Protein AF-0000000085131588 (afdb_homodimer)

Organism: Acidimicrobium ferrooxidans (strain DSM 10331 / JCM 15462 / NBRC 103882 / ICP) (NCBI:txid525909)

Foldseek 3Di:
DFWFKKKWKKKKFWDPPADAVPQVVVLVVCCVVVNPHPDGGTDTDIDIDIDTAPDPVRVVVVVVCCCVPPNYDPPTMDMDTPDMDTDDD/DFWFKKKWKKKKFWDPPADAVPQVVVLVVCCVVVNPHPDGGTDTDIDIDIDTAPDPVRVVVVVVCCCVPPNYDPPTMDMDTPDMDTDDD

pLDDT: mean 96.51, std 5.71, range [64.19, 98.94]

Radius of gyration: 17.07 Å; Cα contacts (8 Å, |Δi|>4): 378; chains: 2; bounding box: 33×51×42 Å

InterPro domains:
  IPR003850 Phosphoribosylformylglycinamidine synthase subunit PurS [MF_01926] (6-83)
  IPR003850 Phosphoribosylformylglycinamidine synthase subunit PurS [PF02700] (9-81)
  IPR003850 Phosphoribosylformylglycinamidine synthase subunit PurS [PTHR34696] (8-84)
  IPR003850 Phosphoribosylformylglycinamidine synthase subunit PurS [TIGR00302] (8-81)
  IPR036604 Phosphoribosylformylglycinamidine synthase subunit PurS-like superfamily [G3DSA:3.30.1280.10] (1-84)
  IPR036604 Phosphoribosylformylglycinamidine synthase subunit PurS-like superfamily [SSF82697] (6-83)

Structure (mmCIF, N/CA/C/O backbone):
data_AF-0000000085131588-model_v1
#
loop_
_entity.id
_entity.type
_entity.pdbx_description
1 polymer 'Phosphoribosylformylglycinamidine synthase subunit PurS'
#
loop_
_atom_site.group_PDB
_atom_site.id
_atom_site.type_symbol
_atom_site.label_atom_id
_atom_site.label_alt_id
_atom_site.label_comp_id
_atom_site.label_asym_id
_atom_site.label_entity_id
_atom_site.label_seq_id
_atom_site.pdbx_PDB_ins_code
_atom_site.Cartn_x
_atom_site.Cartn_y
_atom_site.Cartn_z
_atom_site.occupancy
_ato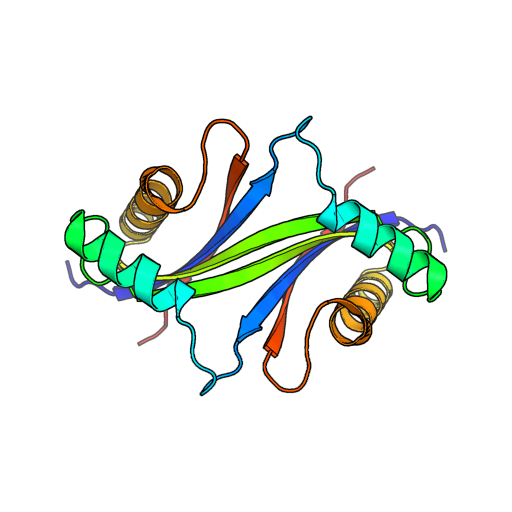m_site.B_iso_or_equiv
_atom_site.auth_seq_id
_atom_site.auth_comp_id
_atom_site.auth_asym_id
_atom_site.auth_atom_id
_atom_site.pdbx_PDB_model_num
ATOM 1 N N . MET A 1 1 ? -13.359 21.188 18.484 1 68.31 1 MET A N 1
ATOM 2 C CA . MET A 1 1 ? -13.453 19.734 18.578 1 68.31 1 MET A CA 1
ATOM 3 C C . MET A 1 1 ? -12.062 19.109 18.719 1 68.31 1 MET A C 1
ATOM 5 O O . MET A 1 1 ? -11.078 19.672 18.219 1 68.31 1 MET A O 1
ATOM 9 N N . SER A 1 2 ? -11.945 18.078 19.625 1 87.31 2 SER A N 1
ATOM 10 C CA . SER A 1 2 ? -10.617 17.578 19.969 1 87.31 2 SER A CA 1
ATOM 11 C C . SER A 1 2 ? -10.078 16.672 18.859 1 87.31 2 SER A C 1
ATOM 13 O O . SER A 1 2 ? -10.812 15.859 18.312 1 87.31 2 SER A O 1
ATOM 15 N N . ALA A 1 3 ? -8.945 16.984 18.406 1 91.75 3 ALA A N 1
ATOM 16 C CA . ALA A 1 3 ? -8.305 16.188 17.359 1 91.75 3 ALA A CA 1
ATOM 17 C C . ALA A 1 3 ? -7.906 14.812 17.875 1 91.75 3 ALA A C 1
ATOM 19 O O . ALA A 1 3 ? -7.562 14.656 19.047 1 91.75 3 ALA A O 1
ATOM 20 N N . HIS A 1 4 ? -8.141 13.828 17.031 1 94.81 4 HIS A N 1
ATOM 21 C CA . HIS A 1 4 ? -7.672 12.461 17.234 1 94.81 4 HIS A CA 1
ATOM 22 C C . HIS A 1 4 ? -6.574 12.102 16.234 1 94.81 4 HIS A C 1
ATOM 24 O O . HIS A 1 4 ? -6.445 12.742 15.188 1 94.81 4 HIS A O 1
ATOM 30 N N . THR A 1 5 ? -5.832 11.055 16.703 1 97 5 THR A N 1
ATOM 31 C CA . THR A 1 5 ? -4.84 10.547 15.75 1 97 5 THR A CA 1
ATOM 32 C C . THR A 1 5 ? -5.469 9.516 14.812 1 97 5 THR A C 1
ATOM 34 O O . THR A 1 5 ? -6.117 8.57 15.266 1 97 5 THR A O 1
ATOM 37 N N . TRP A 1 6 ? -5.332 9.812 13.539 1 97.88 6 TRP A N 1
ATOM 38 C CA . TRP A 1 6 ? -5.801 8.922 12.484 1 97.88 6 TRP A CA 1
ATOM 39 C C . TRP A 1 6 ? -4.629 8.344 11.695 1 97.88 6 TRP A C 1
ATOM 41 O O . TRP A 1 6 ? -3.596 9 11.539 1 97.88 6 TRP A O 1
ATOM 51 N N . VAL A 1 7 ? -4.801 7.129 11.242 1 98.5 7 VAL A N 1
ATOM 52 C CA . VAL A 1 7 ? -3.822 6.527 10.344 1 98.5 7 VAL A CA 1
ATOM 53 C C . VAL A 1 7 ? -4.484 6.18 9.008 1 98.5 7 VAL A C 1
ATOM 55 O O . VAL A 1 7 ? -5.555 5.566 8.984 1 98.5 7 VAL A O 1
ATOM 58 N N . ALA A 1 8 ? -3.873 6.633 7.961 1 98.75 8 ALA A N 1
ATOM 59 C CA . ALA A 1 8 ? -4.328 6.312 6.609 1 98.75 8 ALA A CA 1
ATOM 60 C C . ALA A 1 8 ? -3.24 5.598 5.816 1 98.75 8 ALA A C 1
ATOM 62 O O . ALA A 1 8 ? -2.061 5.945 5.914 1 98.75 8 ALA A O 1
ATOM 63 N N . LEU A 1 9 ? -3.604 4.609 5.094 1 98.88 9 LEU A N 1
ATOM 64 C CA . LEU A 1 9 ? -2.736 4.004 4.09 1 98.88 9 LEU A CA 1
ATOM 65 C C . LEU A 1 9 ? -3.109 4.48 2.688 1 98.88 9 LEU A C 1
ATOM 67 O O . LEU A 1 9 ? -4.199 4.184 2.197 1 98.88 9 LEU A O 1
ATOM 71 N N . VAL A 1 10 ? -2.23 5.219 2.117 1 98.94 10 VAL A N 1
ATOM 72 C CA . VAL A 1 10 ? -2.418 5.691 0.749 1 98.94 10 VAL A CA 1
ATOM 73 C C . VAL A 1 10 ? -1.593 4.836 -0.211 1 98.94 10 VAL A C 1
ATOM 75 O O . VAL A 1 10 ? -0.392 4.645 -0.004 1 98.94 10 VAL A O 1
ATOM 78 N N . VAL A 1 11 ? -2.219 4.352 -1.22 1 98.94 11 VAL A N 1
ATOM 79 C CA . VAL A 1 11 ? -1.54 3.561 -2.242 1 98.94 11 VAL A CA 1
ATOM 80 C C . VAL A 1 11 ? -1.493 4.344 -3.553 1 98.94 11 VAL A C 1
ATOM 82 O O . VAL A 1 11 ? -2.498 4.918 -3.975 1 98.94 11 VAL A O 1
ATOM 85 N N . VAL A 1 12 ? -0.334 4.379 -4.094 1 98.94 12 VAL A N 1
ATOM 86 C CA . VAL A 1 12 ? -0.085 5.055 -5.363 1 98.94 12 VAL A CA 1
ATOM 87 C C . VAL A 1 12 ? 0.416 4.051 -6.395 1 98.94 12 VAL A C 1
ATOM 89 O O . VAL A 1 12 ? 1.407 3.354 -6.164 1 98.94 12 VAL A O 1
ATOM 92 N N . GLU A 1 13 ? -0.276 3.969 -7.512 1 98.38 13 GLU A N 1
ATOM 93 C CA . GLU A 1 13 ? 0.015 2.982 -8.547 1 98.38 13 GLU A CA 1
ATOM 94 C C . GLU A 1 13 ? -0.017 3.613 -9.938 1 98.38 13 GLU A C 1
ATOM 96 O O . GLU A 1 13 ? -0.648 4.652 -10.141 1 98.38 13 GLU A O 1
ATOM 101 N N . PRO A 1 14 ? 0.642 3 -10.938 1 98.25 14 PRO A N 1
ATOM 102 C CA . PRO A 1 14 ? 0.528 3.516 -12.305 1 98.25 14 PRO A CA 1
ATOM 103 C C . PRO A 1 14 ? -0.91 3.521 -12.82 1 98.25 14 PRO A C 1
ATOM 105 O O . PRO A 1 14 ? -1.674 2.594 -12.531 1 98.25 14 PRO A O 1
ATOM 108 N N . ARG A 1 15 ? -1.202 4.555 -13.531 1 97.44 15 ARG A N 1
ATOM 109 C CA . ARG A 1 15 ? -2.496 4.594 -14.203 1 97.44 15 ARG A CA 1
ATOM 110 C C . ARG A 1 15 ? -2.623 3.457 -15.211 1 97.44 15 ARG A C 1
ATOM 112 O O . ARG A 1 15 ? -1.617 2.947 -15.711 1 97.44 15 ARG A O 1
ATOM 119 N N . PRO A 1 16 ? -3.902 3.07 -15.398 1 95.25 16 PRO A N 1
ATOM 120 C CA . PRO A 1 16 ? -4.07 2.098 -16.484 1 95.25 16 PRO A CA 1
ATOM 121 C C . PRO A 1 16 ? -3.43 2.555 -17.797 1 95.25 16 PRO A C 1
ATOM 123 O O . PRO A 1 16 ? -3.561 3.721 -18.172 1 95.25 16 PRO A O 1
ATOM 126 N N . GLY A 1 17 ? -2.734 1.695 -18.422 1 95.88 17 GLY A N 1
ATOM 127 C CA . GLY A 1 17 ? -2.105 2.027 -19.688 1 95.88 17 GLY A CA 1
ATOM 128 C C . GLY A 1 17 ? -0.662 2.467 -19.531 1 95.88 17 GLY A C 1
ATOM 129 O O . GLY A 1 17 ? 0.075 2.537 -20.516 1 95.88 17 GLY A O 1
ATOM 130 N N . ILE A 1 18 ? -0.293 2.918 -18.375 1 97.69 18 ILE A N 1
ATOM 131 C CA . ILE A 1 18 ? 1.091 3.289 -18.094 1 97.69 18 ILE A CA 1
ATOM 132 C C . ILE A 1 18 ? 1.915 2.033 -17.812 1 97.69 18 ILE A C 1
ATOM 134 O O . ILE A 1 18 ? 1.479 1.143 -17.078 1 97.69 18 ILE A O 1
ATOM 138 N N . ALA A 1 19 ? 3.08 1.928 -18.422 1 97.19 19 ALA A N 1
ATOM 139 C CA . ALA A 1 19 ? 3.934 0.752 -18.266 1 97.19 19 ALA A CA 1
ATOM 140 C C . ALA A 1 19 ? 4.324 0.538 -16.812 1 97.19 19 ALA A C 1
ATOM 142 O O . ALA A 1 19 ? 4.602 1.499 -16.094 1 97.19 19 ALA A O 1
ATOM 143 N N . ASP A 1 20 ? 4.418 -0.729 -16.359 1 98.25 20 ASP A N 1
ATOM 144 C CA . ASP A 1 20 ? 4.797 -1.15 -15.023 1 98.25 20 ASP A CA 1
ATOM 145 C C . ASP A 1 20 ? 5.934 -2.17 -15.062 1 98.25 20 ASP A C 1
ATOM 147 O O . ASP A 1 20 ? 5.746 -3.334 -14.703 1 98.25 20 ASP A O 1
ATOM 151 N N . PRO A 1 21 ? 7.125 -1.68 -15.406 1 98.62 21 PRO A N 1
ATOM 152 C CA . PRO A 1 21 ? 8.266 -2.586 -15.562 1 98.62 21 PRO A CA 1
ATOM 153 C C . PRO A 1 21 ? 8.586 -3.357 -14.281 1 98.62 21 PRO A C 1
ATOM 155 O O . PRO A 1 21 ? 8.922 -4.543 -14.336 1 98.62 21 PRO A O 1
ATOM 158 N N . GLU A 1 22 ? 8.445 -2.736 -13.188 1 98.44 22 GLU A N 1
ATOM 159 C CA . GLU A 1 22 ? 8.719 -3.414 -11.922 1 98.44 22 GLU A CA 1
ATOM 160 C C . GLU A 1 22 ? 7.727 -4.547 -11.68 1 98.44 22 GLU A C 1
ATOM 162 O O . GLU A 1 22 ? 8.125 -5.668 -11.352 1 98.44 22 GLU A O 1
ATOM 167 N N . GLY A 1 23 ? 6.418 -4.242 -11.844 1 98.69 23 GLY A N 1
ATOM 168 C CA . GLY A 1 23 ? 5.41 -5.277 -11.695 1 98.69 23 GLY A CA 1
ATOM 169 C C . GLY A 1 23 ? 5.641 -6.469 -12.609 1 98.69 23 GLY A C 1
ATOM 170 O O . GLY A 1 23 ? 5.508 -7.617 -12.188 1 98.69 23 GLY A O 1
ATOM 171 N N . ARG A 1 24 ? 6.066 -6.164 -13.797 1 98.31 24 ARG A N 1
ATOM 172 C CA . ARG A 1 24 ? 6.324 -7.23 -14.766 1 98.31 24 ARG A CA 1
ATOM 173 C C . ARG A 1 24 ? 7.527 -8.07 -14.344 1 98.31 24 ARG A C 1
ATOM 175 O O . ARG A 1 24 ? 7.496 -9.297 -14.438 1 98.31 24 ARG A O 1
ATOM 182 N N . ALA A 1 25 ? 8.523 -7.43 -13.945 1 98.56 25 ALA A N 1
ATOM 183 C CA . ALA A 1 25 ? 9.719 -8.141 -13.5 1 98.56 25 ALA A CA 1
ATOM 184 C C . ALA A 1 25 ? 9.406 -9.062 -12.328 1 98.56 25 ALA A C 1
ATOM 186 O O . ALA A 1 25 ? 9.898 -10.195 -12.281 1 98.56 25 ALA A O 1
ATOM 187 N N . ILE A 1 26 ? 8.633 -8.539 -11.422 1 98.69 26 ILE A N 1
ATOM 188 C CA . ILE A 1 26 ? 8.266 -9.328 -10.25 1 98.69 26 ILE A CA 1
ATOM 189 C C . ILE A 1 26 ? 7.406 -10.516 -10.672 1 98.69 26 ILE A C 1
ATOM 191 O O . ILE A 1 26 ? 7.59 -11.625 -10.172 1 98.69 26 ILE A O 1
ATOM 195 N N . THR A 1 27 ? 6.441 -10.312 -11.586 1 98.69 27 THR A N 1
ATOM 196 C CA . THR A 1 27 ? 5.613 -11.383 -12.117 1 98.69 27 THR A CA 1
ATOM 197 C C . THR A 1 27 ? 6.48 -12.477 -12.742 1 98.69 27 THR A C 1
ATOM 199 O O . THR A 1 27 ? 6.285 -13.664 -12.461 1 98.69 27 THR A O 1
ATOM 202 N N . ASP A 1 28 ? 7.473 -12.055 -13.516 1 98.38 28 ASP A N 1
ATOM 203 C CA . ASP A 1 28 ? 8.367 -12.992 -14.18 1 98.38 28 ASP A CA 1
ATOM 204 C C . ASP A 1 28 ? 9.203 -13.766 -13.156 1 98.38 28 ASP A C 1
ATOM 206 O O . ASP A 1 28 ? 9.414 -14.969 -13.305 1 98.38 28 ASP A O 1
ATOM 210 N N . ALA A 1 29 ? 9.648 -13.086 -12.195 1 98.31 29 ALA A N 1
ATOM 211 C CA . ALA A 1 29 ? 10.445 -13.719 -11.148 1 98.31 29 ALA A CA 1
ATOM 212 C C . ALA A 1 29 ? 9.633 -14.758 -10.391 1 98.31 29 ALA A C 1
ATOM 214 O O . ALA A 1 29 ? 10.125 -15.852 -10.109 1 98.31 29 ALA A O 1
ATOM 215 N N . ALA A 1 30 ? 8.398 -14.414 -10.062 1 98.44 30 ALA A N 1
ATOM 216 C CA . ALA A 1 30 ? 7.516 -15.352 -9.375 1 98.44 30 ALA A CA 1
ATOM 217 C C . ALA A 1 30 ? 7.332 -16.625 -10.188 1 98.44 30 ALA A C 1
ATOM 219 O O . ALA A 1 30 ? 7.355 -17.734 -9.641 1 98.44 30 ALA A O 1
ATOM 220 N N . ARG A 1 31 ? 7.195 -16.438 -11.438 1 97.31 31 ARG A N 1
ATOM 221 C CA . ARG A 1 31 ? 7.047 -17.578 -12.336 1 97.31 31 ARG A CA 1
ATOM 222 C C . ARG A 1 31 ? 8.312 -18.422 -12.367 1 97.31 31 ARG A C 1
ATOM 224 O O . ARG A 1 31 ? 8.25 -19.641 -12.273 1 97.31 31 ARG A O 1
ATOM 231 N N . HIS A 1 32 ? 9.383 -17.766 -12.484 1 97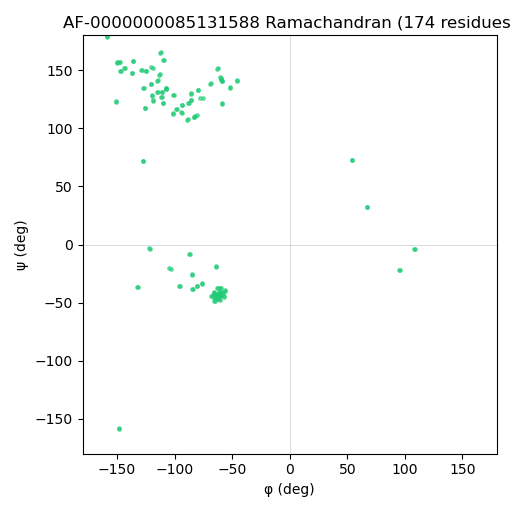.31 32 HIS A N 1
ATOM 232 C CA . HIS A 1 32 ? 10.664 -18.453 -12.57 1 97.31 32 HIS A CA 1
ATOM 233 C C . HIS A 1 32 ? 10.953 -19.25 -11.297 1 97.31 32 HIS A C 1
ATOM 235 O O . HIS A 1 32 ? 11.445 -20.391 -11.367 1 97.31 32 HIS A O 1
ATOM 241 N N . LEU A 1 33 ? 10.586 -18.703 -10.211 1 97.38 33 LEU A N 1
ATOM 242 C CA . LEU A 1 33 ? 10.852 -19.328 -8.914 1 97.38 33 LEU A CA 1
ATOM 243 C C . LEU A 1 33 ? 9.727 -20.297 -8.547 1 97.38 33 LEU A C 1
ATOM 245 O O . LEU A 1 33 ? 9.789 -20.938 -7.5 1 97.38 33 LEU A O 1
ATOM 249 N N . GLU A 1 34 ? 8.719 -20.25 -9.352 1 96.69 34 GLU A N 1
ATOM 250 C CA . GLU A 1 34 ? 7.566 -21.125 -9.156 1 96.69 34 GLU A CA 1
ATOM 251 C C . GLU A 1 34 ? 6.812 -20.781 -7.879 1 96.69 34 GLU A C 1
ATOM 253 O O . GLU A 1 34 ? 6.387 -21.672 -7.141 1 96.69 34 GLU A O 1
ATOM 258 N N . LEU A 1 35 ? 6.859 -19.5 -7.602 1 96.06 35 LEU A N 1
ATOM 259 C CA . LEU A 1 35 ? 6.055 -18.969 -6.508 1 96.06 35 LEU A CA 1
ATOM 260 C C . LEU A 1 35 ? 4.719 -18.438 -7.023 1 96.06 35 LEU A C 1
ATOM 262 O O . LEU A 1 35 ? 4.676 -17.484 -7.801 1 96.06 35 LEU A O 1
ATOM 266 N N . ALA A 1 36 ? 3.537 -19.094 -6.629 1 93.19 36 ALA A N 1
ATOM 267 C CA . ALA A 1 36 ? 2.217 -18.656 -7.078 1 93.19 36 ALA A CA 1
ATOM 268 C C . ALA A 1 36 ? 2.156 -18.562 -8.602 1 93.19 36 ALA A C 1
ATOM 270 O O . ALA A 1 36 ? 2.035 -17.469 -9.156 1 93.19 36 ALA A O 1
ATOM 271 N N . PRO A 1 37 ? 2.127 -19.75 -9.141 1 88.38 37 PRO A N 1
ATOM 272 C CA . PRO A 1 37 ? 2.109 -19.734 -10.602 1 88.38 37 PRO A CA 1
ATOM 273 C C . PRO A 1 37 ? 0.906 -18.984 -11.172 1 88.38 37 PRO A C 1
ATOM 275 O O . PRO A 1 37 ? -0.213 -19.141 -10.68 1 88.38 37 PRO A O 1
ATOM 278 N N . GLY A 1 38 ? 1.055 -18.016 -11.93 1 93.19 38 GLY A N 1
ATOM 279 C CA . GLY A 1 38 ? -0.023 -17.297 -12.586 1 93.19 38 GLY A CA 1
ATOM 280 C C . GLY A 1 38 ? -0.268 -15.922 -12 1 93.19 38 GLY A C 1
ATOM 281 O O . GLY A 1 38 ? -1.211 -15.227 -12.391 1 93.19 38 GLY A O 1
ATOM 282 N N . VAL A 1 39 ? 0.461 -15.617 -10.961 1 98.12 39 VAL A N 1
ATOM 283 C CA . VAL A 1 39 ? 0.268 -14.32 -10.328 1 98.12 39 VAL A CA 1
ATOM 284 C C . VAL A 1 39 ? 0.529 -13.211 -11.344 1 98.12 39 VAL A C 1
ATOM 286 O O . VAL A 1 39 ? 1.41 -13.336 -12.195 1 98.12 39 VAL A O 1
ATOM 289 N N . ASN A 1 40 ? -0.207 -12.203 -11.336 1 98.19 40 ASN A N 1
ATOM 290 C CA . ASN A 1 40 ? 0.094 -10.914 -11.938 1 98.19 40 ASN A CA 1
ATOM 291 C C . ASN A 1 40 ? 0.311 -9.836 -10.875 1 98.19 40 ASN A C 1
ATOM 293 O O . ASN A 1 40 ? -0.525 -9.656 -9.992 1 98.19 40 ASN A O 1
ATOM 297 N N . VAL A 1 41 ? 1.441 -9.156 -10.977 1 98.75 41 VAL A N 1
ATOM 298 C CA . VAL A 1 41 ? 1.814 -8.195 -9.938 1 98.75 41 VAL A CA 1
ATOM 299 C C . VAL A 1 41 ? 1.834 -6.785 -10.523 1 98.75 41 VAL A C 1
ATOM 301 O O . VAL A 1 41 ? 2.369 -6.566 -11.617 1 98.75 41 VAL A O 1
ATOM 304 N N . SER A 1 42 ? 1.207 -5.906 -9.852 1 98.62 42 SER A N 1
ATOM 305 C CA . SER A 1 42 ? 1.405 -4.477 -10.062 1 98.62 42 SER A CA 1
ATOM 306 C C . SER A 1 42 ? 2.188 -3.85 -8.914 1 98.62 42 SER A C 1
ATOM 308 O O . SER A 1 42 ? 1.919 -4.133 -7.742 1 98.62 42 SER A O 1
ATOM 310 N N . ALA A 1 43 ? 3.096 -3.102 -9.242 1 98.81 43 ALA A N 1
ATOM 311 C CA . ALA A 1 43 ? 3.955 -2.498 -8.227 1 98.81 43 ALA A CA 1
ATOM 312 C C . ALA A 1 43 ? 3.656 -1.01 -8.07 1 98.81 43 ALA A C 1
ATOM 314 O O . ALA A 1 43 ? 3.479 -0.297 -9.062 1 98.81 43 ALA A O 1
ATOM 315 N N . GLY A 1 44 ? 3.547 -0.522 -6.879 1 98.75 44 GLY A N 1
ATOM 316 C CA . GLY A 1 44 ? 3.334 0.875 -6.535 1 98.75 44 GLY A CA 1
ATOM 317 C C . GLY A 1 44 ? 3.979 1.272 -5.223 1 98.75 44 GLY A C 1
ATOM 318 O O . GLY A 1 44 ? 4.996 0.703 -4.828 1 98.75 44 GLY A O 1
ATOM 319 N N . ARG A 1 45 ? 3.461 2.303 -4.684 1 98.81 45 ARG A N 1
ATOM 320 C CA . ARG A 1 45 ? 3.945 2.828 -3.412 1 98.81 45 ARG A CA 1
ATOM 321 C C . ARG A 1 45 ? 2.838 2.832 -2.363 1 98.81 45 ARG A C 1
ATOM 323 O O . ARG A 1 45 ? 1.656 2.936 -2.701 1 98.81 45 ARG A O 1
ATOM 330 N N . ALA A 1 46 ? 3.314 2.736 -1.178 1 98.94 46 ALA A N 1
ATOM 331 C CA . ALA A 1 46 ? 2.418 2.869 -0.033 1 98.94 46 ALA A CA 1
ATOM 332 C C . ALA A 1 46 ? 2.932 3.916 0.949 1 98.94 46 ALA A C 1
ATOM 334 O O . ALA A 1 46 ? 4.125 3.951 1.262 1 98.94 46 ALA A O 1
ATOM 335 N N . PHE A 1 47 ? 2.064 4.703 1.367 1 98.94 47 PHE A N 1
ATOM 336 C CA . PHE A 1 47 ? 2.383 5.711 2.371 1 98.94 47 PHE A CA 1
ATOM 337 C C . PHE A 1 47 ? 1.439 5.605 3.562 1 98.94 47 PHE A C 1
ATOM 339 O O . PHE A 1 47 ? 0.224 5.754 3.414 1 98.94 47 PHE A O 1
ATOM 346 N N . ARG A 1 48 ? 1.979 5.328 4.637 1 98.81 48 ARG A N 1
ATOM 347 C CA . ARG A 1 48 ? 1.231 5.391 5.887 1 98.81 48 ARG A CA 1
ATOM 348 C C . ARG A 1 48 ? 1.293 6.789 6.492 1 98.81 48 ARG A C 1
ATOM 350 O O . ARG A 1 48 ? 2.379 7.301 6.781 1 98.81 48 ARG A O 1
ATOM 357 N N . LEU A 1 49 ? 0.158 7.371 6.684 1 98.81 49 LEU A N 1
ATOM 358 C CA . LEU A 1 49 ? 0.046 8.734 7.199 1 98.81 49 LEU A CA 1
ATOM 359 C C . LEU A 1 49 ? -0.517 8.727 8.617 1 98.81 49 LEU A C 1
ATOM 361 O O . LEU A 1 49 ? -1.598 8.188 8.859 1 98.81 49 LEU A O 1
ATOM 365 N N . GLU A 1 50 ? 0.171 9.242 9.516 1 98.5 50 GLU A N 1
ATOM 366 C CA . GLU A 1 50 ? -0.385 9.602 10.82 1 98.5 50 GLU A CA 1
ATOM 367 C C . GLU A 1 50 ? -0.83 11.062 10.844 1 98.5 50 GLU A C 1
ATOM 369 O O . GLU A 1 50 ? -0.013 11.969 10.664 1 98.5 50 GLU A O 1
ATOM 374 N N . LEU A 1 51 ? -2.061 11.227 11.086 1 98 51 LEU A N 1
ATOM 375 C CA . LEU A 1 51 ? -2.684 12.539 10.961 1 98 51 LEU A CA 1
ATOM 376 C C . LEU A 1 51 ? -3.385 12.938 12.258 1 98 51 LEU A C 1
ATOM 378 O O . LEU A 1 51 ? -3.924 12.086 12.961 1 98 51 LEU A O 1
ATOM 382 N N . ARG A 1 52 ? -3.43 14.242 12.539 1 96.62 52 ARG A N 1
ATOM 383 C CA . ARG A 1 52 ? -4.332 14.805 13.539 1 96.62 52 ARG A CA 1
ATOM 384 C C . ARG A 1 52 ? -5.582 15.383 12.875 1 96.62 52 ARG A C 1
ATOM 386 O O . ARG A 1 52 ? -5.492 16.297 12.062 1 96.62 52 ARG A O 1
ATOM 393 N N . ALA A 1 53 ? -6.754 14.797 13.195 1 96.94 53 ALA A N 1
ATOM 394 C CA . ALA A 1 53 ? -7.992 15.211 12.547 1 96.94 53 ALA A CA 1
ATOM 395 C C . ALA A 1 53 ? -9.164 15.18 13.523 1 96.94 53 ALA A C 1
ATOM 397 O O . ALA A 1 53 ? -9.18 14.383 14.461 1 96.94 53 ALA A O 1
ATOM 398 N N . VAL A 1 54 ? -10.102 15.977 13.305 1 96 54 VAL A N 1
ATOM 399 C CA . VAL A 1 54 ? -11.195 16.125 14.25 1 96 54 VAL A CA 1
ATOM 400 C C . VAL A 1 54 ? -12.258 15.062 13.992 1 96 54 VAL A C 1
ATOM 402 O O . VAL A 1 54 ? -13.086 14.781 14.859 1 96 54 VAL A O 1
ATOM 405 N N . ASP A 1 55 ? -12.32 14.578 12.766 1 96.31 55 ASP A N 1
ATOM 406 C CA . ASP A 1 55 ? -13.219 13.492 12.406 1 96.31 55 ASP A CA 1
ATOM 407 C C . ASP A 1 55 ? -12.75 12.781 11.141 1 96.31 55 ASP A C 1
ATOM 409 O O . ASP A 1 55 ? -11.688 13.102 10.602 1 96.31 55 ASP A O 1
ATOM 413 N N . GLU A 1 56 ? -13.508 11.766 10.758 1 97.06 56 GLU A N 1
ATOM 414 C CA . GLU A 1 56 ? -13.125 10.953 9.609 1 97.06 56 GLU A CA 1
ATOM 415 C C . GLU A 1 56 ? -13.047 11.789 8.336 1 97.06 56 GLU A C 1
ATOM 417 O O . GLU A 1 56 ? -12.148 11.609 7.523 1 97.06 56 GLU A O 1
ATOM 422 N N . ARG A 1 57 ? -14.055 12.703 8.195 1 97.75 57 ARG A N 1
ATOM 423 C CA . ARG A 1 57 ? -14.062 13.555 7.008 1 97.75 57 ARG A CA 1
ATOM 424 C C . ARG A 1 57 ? -12.82 14.43 6.945 1 97.75 57 ARG A C 1
ATOM 426 O O . ARG A 1 57 ? -12.203 14.57 5.883 1 97.75 57 ARG A O 1
ATOM 433 N N . ASP A 1 58 ? -12.453 14.977 8.008 1 97.5 58 ASP A N 1
ATOM 434 C CA . ASP A 1 58 ? -11.242 15.789 8.102 1 97.5 58 ASP A CA 1
ATOM 435 C C . ASP A 1 58 ? -10 14.961 7.781 1 97.5 58 ASP A C 1
ATOM 437 O O . ASP A 1 58 ? -9.125 15.414 7.043 1 97.5 58 ASP A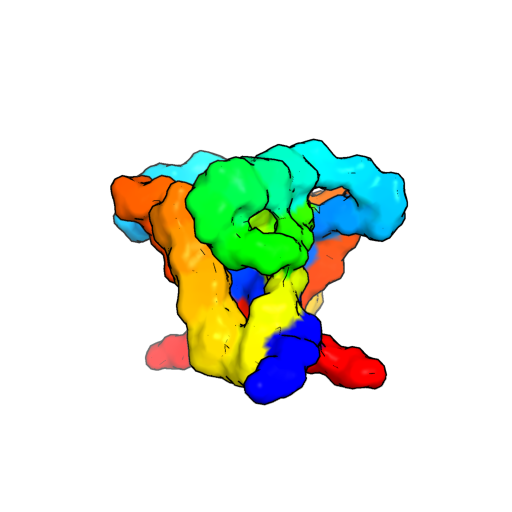 O 1
ATOM 441 N N . ALA A 1 59 ? -9.883 13.727 8.32 1 97.94 59 ALA A N 1
ATOM 442 C CA . ALA A 1 59 ? -8.766 12.828 8.055 1 97.94 59 ALA A CA 1
ATOM 443 C C . ALA A 1 59 ? -8.68 12.492 6.566 1 97.94 59 ALA A C 1
ATOM 445 O O . ALA A 1 59 ? -7.598 12.508 5.977 1 97.94 59 ALA A O 1
ATOM 446 N N . LEU A 1 60 ? -9.844 12.203 5.965 1 98.38 60 LEU A N 1
ATOM 447 C CA . LEU A 1 60 ? -9.922 11.883 4.543 1 98.38 60 LEU A CA 1
ATOM 448 C C . LEU A 1 60 ? -9.453 13.062 3.695 1 98.38 60 LEU A C 1
ATOM 450 O O . LEU A 1 60 ? -8.711 12.875 2.725 1 98.38 60 LEU A O 1
ATOM 454 N N . ASP A 1 61 ? -9.859 14.234 4.027 1 98.19 61 ASP A N 1
ATOM 455 C CA . ASP A 1 61 ? -9.492 15.43 3.279 1 98.19 61 ASP A CA 1
ATOM 456 C C . ASP A 1 61 ? -7.98 15.664 3.326 1 98.19 61 ASP A C 1
ATOM 458 O O . ASP A 1 61 ? -7.363 15.961 2.303 1 98.19 61 ASP A O 1
ATOM 462 N N . GLN A 1 62 ? -7.441 15.547 4.508 1 98.25 62 GLN A N 1
ATOM 463 C CA . GLN A 1 62 ? -6 15.734 4.656 1 98.25 62 GLN A CA 1
ATOM 464 C C . GLN A 1 62 ? -5.227 14.703 3.84 1 98.25 62 GLN A C 1
ATOM 466 O O . GLN A 1 62 ? -4.273 15.047 3.141 1 98.25 62 GLN A O 1
ATOM 471 N N . ALA A 1 63 ? -5.629 13.461 3.947 1 98.75 63 ALA A N 1
ATOM 472 C CA . ALA A 1 63 ? -4.965 12.398 3.195 1 98.75 63 ALA A CA 1
ATOM 473 C C . ALA A 1 63 ? -5.078 12.633 1.692 1 98.75 63 ALA A C 1
ATOM 475 O O . ALA A 1 63 ? -4.113 12.438 0.952 1 98.75 63 ALA A O 1
ATOM 476 N N . SER A 1 64 ? -6.238 13.07 1.244 1 98.62 64 SER A N 1
ATOM 477 C CA . SER A 1 64 ? -6.48 13.312 -0.175 1 98.62 64 SER A CA 1
ATOM 478 C C . SER A 1 64 ? -5.613 14.453 -0.695 1 98.62 64 SER A C 1
ATOM 480 O O . SER A 1 64 ? -5.047 14.367 -1.785 1 98.62 64 SER A O 1
ATOM 482 N N . VAL A 1 65 ? -5.535 15.492 0.081 1 98.12 65 VAL A N 1
ATOM 483 C CA . VAL A 1 65 ? -4.73 16.641 -0.323 1 98.12 65 VAL A CA 1
ATOM 484 C C . VAL A 1 65 ? -3.27 16.219 -0.469 1 98.12 65 VAL A C 1
ATOM 486 O O . VAL A 1 65 ? -2.607 16.594 -1.44 1 98.12 65 VAL A O 1
ATOM 489 N N . LEU A 1 66 ? -2.799 15.438 0.48 1 98.69 66 LEU A N 1
ATOM 490 C CA . LEU A 1 66 ? -1.423 14.953 0.415 1 98.69 66 LEU A CA 1
ATOM 491 C C . LEU A 1 66 ? -1.212 14.07 -0.811 1 98.69 66 LEU A C 1
ATOM 493 O O . LEU A 1 66 ? -0.219 14.227 -1.527 1 98.69 66 LEU A O 1
ATOM 497 N N . ALA A 1 67 ? -2.166 13.195 -1.056 1 98.75 67 ALA A N 1
ATOM 498 C CA . ALA A 1 67 ? -2.066 12.297 -2.201 1 98.75 67 ALA A CA 1
ATOM 499 C C . ALA A 1 67 ? -2.01 13.078 -3.51 1 98.75 67 ALA A C 1
ATOM 501 O O . ALA A 1 67 ? -1.151 12.812 -4.359 1 98.75 67 ALA A O 1
ATOM 502 N N . GLU A 1 68 ? -2.842 14.062 -3.588 1 97.94 68 GLU A N 1
ATOM 503 C CA . GLU A 1 68 ? -3.004 14.805 -4.832 1 97.94 68 GLU A CA 1
ATOM 504 C C . GLU A 1 68 ? -1.836 15.766 -5.059 1 97.94 68 GLU A C 1
ATOM 506 O O . GLU A 1 68 ? -1.372 15.93 -6.188 1 97.94 68 GLU A O 1
ATOM 511 N N . ARG A 1 69 ? -1.32 16.266 -3.996 1 97.81 69 ARG A N 1
ATOM 512 C CA . ARG A 1 69 ? -0.406 17.391 -4.168 1 97.81 69 ARG A CA 1
ATOM 513 C C . ARG A 1 69 ? 1.042 16.953 -3.98 1 97.81 69 ARG A C 1
ATOM 515 O O . ARG A 1 69 ? 1.967 17.656 -4.406 1 97.81 69 ARG A O 1
ATOM 522 N N . LEU A 1 70 ? 1.22 15.891 -3.361 1 98.44 70 LEU A N 1
ATOM 523 C CA . LEU A 1 70 ? 2.588 15.586 -2.961 1 98.44 70 LEU A CA 1
ATOM 524 C C . LEU A 1 70 ? 2.953 14.148 -3.32 1 98.44 70 LEU A C 1
ATOM 526 O O . LEU A 1 70 ? 4.074 13.875 -3.75 1 98.44 70 LEU A O 1
ATOM 530 N N . LEU A 1 71 ? 2.057 13.219 -3.209 1 98.81 71 LEU A N 1
ATOM 531 C CA . LEU A 1 71 ? 2.441 11.812 -3.203 1 98.81 71 LEU A CA 1
ATOM 532 C C . LEU A 1 71 ? 2.316 11.211 -4.598 1 98.81 71 LEU A C 1
ATOM 534 O O . LEU A 1 71 ? 3.08 10.312 -4.961 1 98.81 71 LEU A O 1
ATOM 538 N N . ALA A 1 72 ? 1.331 11.641 -5.352 1 98.69 72 ALA A N 1
ATOM 539 C CA . ALA A 1 72 ? 1.041 10.984 -6.625 1 98.69 72 ALA A CA 1
ATOM 540 C C . ALA A 1 72 ? 1.295 11.93 -7.797 1 98.69 72 ALA A C 1
ATOM 542 O O . ALA A 1 72 ? 0.998 13.125 -7.719 1 98.69 72 ALA A O 1
ATOM 543 N N . ASN A 1 73 ? 1.82 11.375 -8.828 1 98.12 73 ASN A N 1
ATOM 544 C CA . ASN A 1 73 ? 1.863 12.07 -10.109 1 98.12 73 ASN A CA 1
ATOM 545 C C . ASN A 1 73 ? 0.551 11.922 -10.875 1 98.12 73 ASN A C 1
ATOM 547 O O . ASN A 1 73 ? 0.251 10.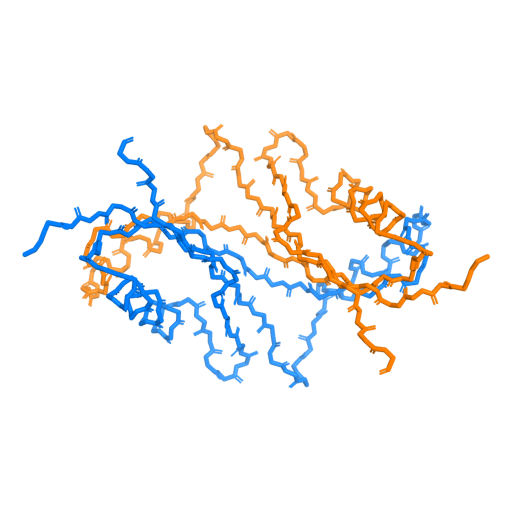852 -11.398 1 98.12 73 ASN A O 1
ATOM 551 N N . PRO A 1 74 ? -0.157 12.992 -10.961 1 97 74 PRO A N 1
ATOM 552 C CA . PRO A 1 74 ? -1.516 12.898 -11.5 1 97 74 PRO A CA 1
ATOM 553 C C . PRO A 1 74 ? -1.542 12.453 -12.961 1 97 74 PRO A C 1
ATOM 555 O O . PRO A 1 74 ? -2.586 12.023 -13.461 1 97 74 PRO A O 1
ATOM 558 N N . VAL A 1 75 ? -0.481 12.57 -13.633 1 97.25 75 VAL A N 1
ATOM 559 C CA . VAL A 1 75 ? -0.474 12.273 -15.062 1 97.25 75 VAL A CA 1
ATOM 560 C C . VAL A 1 75 ? -0.274 10.773 -15.266 1 97.25 75 VAL A C 1
ATOM 562 O O . VAL A 1 75 ? -0.911 10.164 -16.141 1 97.25 75 VAL A O 1
ATOM 565 N N . ILE A 1 76 ? 0.527 10.172 -14.492 1 97.94 76 ILE A N 1
ATOM 566 C CA . ILE A 1 76 ? 0.889 8.797 -14.812 1 97.94 76 ILE A CA 1
ATOM 567 C C . ILE A 1 76 ? 0.52 7.883 -13.656 1 97.94 76 ILE A C 1
ATOM 569 O O . ILE A 1 76 ? 0.674 6.66 -13.742 1 97.94 76 ILE A O 1
ATOM 573 N N . GLN A 1 77 ? 0.026 8.492 -12.562 1 98.56 77 GLN A N 1
ATOM 574 C CA . GLN A 1 77 ? -0.284 7.668 -11.398 1 98.56 77 GLN A CA 1
ATOM 575 C C . GLN A 1 77 ? -1.706 7.922 -10.906 1 98.56 77 GLN A C 1
ATOM 577 O O . GLN A 1 77 ? -2.256 9.008 -11.109 1 98.56 77 GLN A O 1
ATOM 582 N N . THR A 1 78 ? -2.273 6.922 -10.352 1 98.31 78 THR A N 1
ATOM 583 C CA . THR A 1 78 ? -3.508 6.996 -9.578 1 98.31 78 THR A CA 1
ATOM 584 C C . THR A 1 78 ? -3.24 6.707 -8.102 1 98.31 78 THR A C 1
ATOM 586 O O . THR A 1 78 ? -2.141 6.289 -7.738 1 98.31 78 THR A O 1
ATOM 589 N N . TRP A 1 79 ? -4.207 7.031 -7.242 1 98.81 79 TRP A N 1
ATOM 590 C CA . TRP A 1 79 ? -4.059 6.773 -5.812 1 98.81 79 TRP A CA 1
ATOM 591 C C . TRP A 1 79 ? -5.406 6.469 -5.172 1 98.81 79 TRP A C 1
ATOM 593 O O . TRP A 1 79 ? -6.457 6.785 -5.738 1 98.81 79 TRP A O 1
ATOM 603 N N . ARG A 1 80 ? -5.344 5.805 -4.09 1 98.62 80 ARG A N 1
ATOM 604 C CA . ARG A 1 80 ? -6.516 5.586 -3.252 1 98.62 80 ARG A CA 1
ATOM 605 C C . ARG A 1 80 ? -6.125 5.449 -1.785 1 98.62 80 ARG A C 1
ATOM 607 O O . ARG A 1 80 ? -4.973 5.145 -1.471 1 98.62 80 ARG A O 1
ATOM 614 N N . ILE A 1 81 ? -7.043 5.73 -0.962 1 98.88 81 ILE A N 1
ATOM 615 C CA . ILE A 1 81 ? -6.891 5.438 0.459 1 98.88 81 ILE A CA 1
ATOM 616 C C . ILE A 1 81 ? -7.375 4.02 0.75 1 98.88 81 ILE A C 1
ATOM 618 O O . ILE A 1 81 ? -8.578 3.76 0.771 1 98.88 81 ILE A O 1
ATOM 622 N N . ALA A 1 82 ? -6.434 3.195 1 1 98.69 82 ALA A N 1
ATOM 623 C CA . ALA A 1 82 ? -6.746 1.778 1.167 1 98.69 82 ALA A CA 1
ATOM 624 C C . ALA A 1 82 ? -7.285 1.497 2.566 1 98.69 82 ALA A C 1
ATOM 626 O O . ALA A 1 82 ? -8.07 0.568 2.762 1 98.69 82 ALA A O 1
ATOM 627 N N . GLU A 1 83 ? -6.805 2.156 3.531 1 98.38 83 GLU A N 1
ATOM 628 C CA . GLU A 1 83 ? -7.215 2.045 4.93 1 98.38 83 GLU A CA 1
ATOM 629 C C . GLU A 1 83 ? -7.328 3.42 5.582 1 98.38 83 GLU A C 1
ATOM 631 O O . GLU A 1 83 ? -6.582 4.34 5.234 1 98.38 83 GLU A O 1
ATOM 636 N N . LEU A 1 84 ? -8.219 3.529 6.469 1 98.38 84 LEU A N 1
ATOM 637 C CA . LEU A 1 84 ? -8.367 4.695 7.336 1 98.38 84 LEU A CA 1
ATOM 638 C C . LEU A 1 84 ? -8.961 4.305 8.68 1 98.38 84 LEU A C 1
ATOM 640 O O . LEU A 1 84 ? -10.047 3.717 8.734 1 98.38 84 LEU A O 1
ATOM 644 N N . GLU A 1 85 ? -8.211 4.641 9.695 1 97.62 85 GLU A N 1
ATOM 645 C CA . GLU A 1 85 ? -8.695 4.277 11.023 1 97.62 85 GLU A CA 1
ATOM 646 C C . GLU A 1 85 ? -8.281 5.309 12.07 1 97.62 85 GLU A C 1
ATOM 648 O O . GLU A 1 85 ? -7.266 5.988 11.906 1 97.62 85 GLU A O 1
ATOM 653 N N . VAL A 1 86 ? -9.102 5.473 13.086 1 96.44 86 VAL A N 1
ATOM 654 C CA . VAL A 1 86 ? -8.727 6.309 14.219 1 96.44 86 VAL A CA 1
ATOM 655 C C . VAL A 1 86 ? -7.918 5.484 15.219 1 96.44 86 VAL A C 1
ATOM 657 O O . VAL A 1 86 ? -8.25 4.328 15.5 1 96.44 86 VAL A O 1
ATOM 660 N N . VAL A 1 87 ? -6.855 5.977 15.602 1 89 87 VAL A N 1
ATOM 661 C CA . VAL A 1 87 ? -6.012 5.25 16.547 1 89 87 VAL A CA 1
ATOM 662 C C . VAL A 1 87 ? -6.535 5.438 17.969 1 89 87 VAL A C 1
ATOM 664 O O . VAL A 1 87 ? -6.832 6.559 18.375 1 89 87 VAL A O 1
ATOM 667 N N . ALA A 1 88 ? -7.027 4.352 18.469 1 72.75 88 ALA A N 1
ATOM 668 C CA . ALA A 1 88 ? -7.598 4.371 19.812 1 72.75 88 ALA A CA 1
ATOM 669 C C . ALA A 1 88 ? -6.688 5.113 20.781 1 72.75 88 ALA A C 1
ATOM 671 O O . ALA A 1 88 ? -5.461 5.059 20.656 1 72.75 88 ALA A O 1
ATOM 672 N N . PRO A 1 89 ? -7.387 5.941 21.75 1 64.31 89 PRO A N 1
ATOM 673 C CA . PRO A 1 89 ? -6.629 6.574 22.828 1 64.31 89 PRO A CA 1
ATOM 674 C C . PRO A 1 89 ? -5.805 5.57 23.625 1 64.31 89 PRO A C 1
ATOM 676 O O . PRO A 1 89 ? -6.141 4.387 23.672 1 64.31 89 PRO A O 1
ATOM 679 N N . MET B 1 1 ? -11.312 -28.422 -6.734 1 68.31 1 MET B N 1
ATOM 680 C CA . MET B 1 1 ? -12.062 -27.203 -6.418 1 68.31 1 MET B CA 1
ATOM 681 C C . MET B 1 1 ? -11.719 -26.078 -7.391 1 68.31 1 MET B C 1
ATOM 683 O O . MET B 1 1 ? -10.609 -26.031 -7.914 1 68.31 1 MET B O 1
ATOM 687 N N . SER B 1 2 ? -12.805 -25.328 -7.863 1 87.38 2 SER B N 1
ATOM 688 C CA . SER B 1 2 ? -12.578 -24.375 -8.938 1 87.38 2 SER B CA 1
ATOM 689 C C . SER B 1 2 ? -11.883 -23.125 -8.43 1 87.38 2 SER B C 1
ATOM 691 O O . SER B 1 2 ? -12.203 -22.625 -7.344 1 87.38 2 SER B O 1
ATOM 693 N N . ALA B 1 3 ? -10.812 -22.781 -9.023 1 91.81 3 ALA B N 1
ATOM 694 C CA . ALA B 1 3 ? -10.047 -21.594 -8.641 1 91.81 3 ALA B CA 1
ATOM 695 C C . ALA B 1 3 ? -10.805 -20.312 -8.984 1 91.81 3 ALA B C 1
ATOM 697 O O . ALA B 1 3 ? -11.555 -20.281 -9.969 1 91.81 3 ALA B O 1
ATOM 698 N N . HIS B 1 4 ? -10.742 -19.391 -8.055 1 95 4 HIS B N 1
ATOM 699 C CA . HIS B 1 4 ? -11.234 -18.031 -8.242 1 95 4 HIS B CA 1
ATOM 700 C C . HIS B 1 4 ? -10.078 -17.031 -8.328 1 95 4 HIS B C 1
ATOM 702 O O . HIS B 1 4 ? -8.969 -17.312 -7.871 1 95 4 HIS B O 1
ATOM 708 N N . THR B 1 5 ? -10.477 -15.875 -8.945 1 97.06 5 THR B N 1
ATOM 709 C CA . THR B 1 5 ? -9.492 -14.805 -8.953 1 97.06 5 THR B CA 1
ATOM 710 C C . THR B 1 5 ? -9.578 -13.984 -7.672 1 97.06 5 THR B C 1
ATOM 712 O O . THR B 1 5 ? -10.656 -13.531 -7.293 1 97.06 5 THR B O 1
ATOM 715 N N . TRP B 1 6 ? -8.445 -13.898 -7 1 97.88 6 TRP B N 1
ATOM 716 C CA . TRP B 1 6 ? -8.297 -13.109 -5.781 1 97.88 6 TRP B CA 1
ATOM 717 C C . TRP B 1 6 ? -7.355 -11.93 -6.008 1 97.88 6 TRP B C 1
ATOM 719 O O . TRP B 1 6 ? -6.406 -12.031 -6.789 1 97.88 6 TRP B O 1
ATOM 729 N N . VAL B 1 7 ? -7.633 -10.844 -5.344 1 98.5 7 VAL B N 1
ATOM 730 C CA . VAL B 1 7 ? -6.723 -9.711 -5.348 1 98.5 7 VAL B CA 1
ATOM 731 C C . VAL B 1 7 ? -6.254 -9.414 -3.926 1 98.5 7 VAL B C 1
ATOM 733 O O . VAL B 1 7 ? -7.07 -9.328 -3.004 1 98.5 7 VAL B O 1
ATOM 736 N N . ALA B 1 8 ? -4.969 -9.328 -3.785 1 98.75 8 ALA B N 1
ATOM 737 C CA . ALA B 1 8 ? -4.363 -8.969 -2.504 1 98.75 8 ALA B CA 1
ATOM 738 C C . ALA B 1 8 ? -3.521 -7.703 -2.637 1 98.75 8 ALA B C 1
ATOM 740 O O . ALA B 1 8 ? -2.818 -7.52 -3.633 1 98.75 8 ALA B O 1
ATOM 741 N N . LEU B 1 9 ? -3.607 -6.844 -1.694 1 98.88 9 LEU B N 1
ATOM 742 C CA . LEU B 1 9 ? -2.676 -5.73 -1.551 1 98.88 9 LEU B CA 1
ATOM 743 C C . LEU B 1 9 ? -1.645 -6.02 -0.465 1 98.88 9 LEU B C 1
ATOM 745 O O . LEU B 1 9 ? -1.992 -6.133 0.713 1 98.88 9 LEU B O 1
ATOM 749 N N . VAL B 1 10 ? -0.438 -6.164 -0.874 1 98.94 10 VAL B N 1
ATOM 750 C CA . VAL B 1 10 ? 0.665 -6.379 0.057 1 98.94 10 VAL B CA 1
ATOM 751 C C . VAL B 1 10 ? 1.436 -5.074 0.253 1 98.94 10 VAL B C 1
ATOM 753 O O . VAL B 1 10 ? 1.839 -4.434 -0.719 1 98.94 10 VAL B O 1
ATOM 756 N N . VAL B 1 11 ? 1.629 -4.715 1.464 1 98.94 11 VAL B N 1
ATOM 757 C CA . VAL B 1 11 ? 2.395 -3.518 1.796 1 98.94 11 VAL B CA 1
ATOM 758 C C . VAL B 1 11 ? 3.713 -3.912 2.455 1 98.94 11 VAL B C 1
ATOM 760 O O . VAL B 1 11 ? 3.738 -4.766 3.346 1 98.94 11 VAL B O 1
ATOM 763 N N . VAL B 1 12 ? 4.742 -3.326 1.957 1 98.94 12 VAL B N 1
ATOM 764 C CA . VAL B 1 12 ? 6.09 -3.551 2.463 1 98.9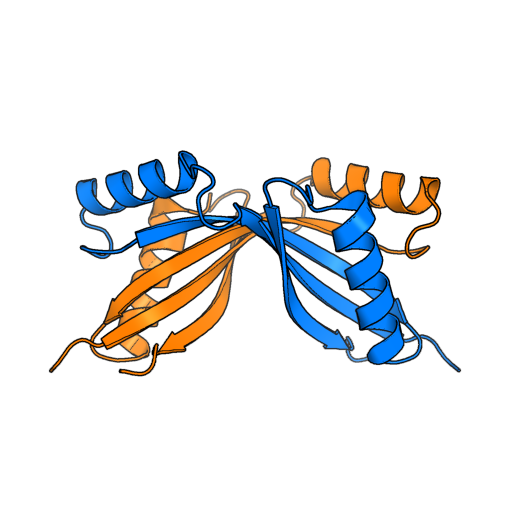4 12 VAL B CA 1
ATOM 765 C C . VAL B 1 12 ? 6.672 -2.238 2.98 1 98.94 12 VAL B C 1
ATOM 767 O O . VAL B 1 12 ? 6.73 -1.247 2.248 1 98.94 12 VAL B O 1
ATOM 770 N N . GLU B 1 13 ? 7.09 -2.232 4.227 1 98.44 13 GLU B N 1
ATOM 771 C CA . GLU B 1 13 ? 7.574 -1.027 4.891 1 98.44 13 GLU B CA 1
ATOM 772 C C . GLU B 1 13 ? 8.844 -1.312 5.691 1 98.44 13 GLU B C 1
ATOM 774 O O . GLU B 1 13 ? 9.102 -2.457 6.062 1 98.44 13 GLU B O 1
ATOM 779 N N . PRO B 1 14 ? 9.656 -0.285 5.988 1 98.31 14 PRO B N 1
ATOM 780 C CA . PRO B 1 14 ? 10.82 -0.508 6.855 1 98.31 14 PRO B CA 1
ATOM 781 C C . PRO B 1 14 ? 10.43 -1.029 8.234 1 98.31 14 PRO B C 1
ATOM 783 O O . PRO B 1 14 ? 9.422 -0.601 8.805 1 98.31 14 PRO B O 1
ATOM 786 N N . ARG B 1 15 ? 11.25 -1.917 8.711 1 97.38 15 ARG B N 1
ATOM 787 C CA . ARG B 1 15 ? 11.07 -2.371 10.086 1 97.38 15 ARG B CA 1
ATOM 788 C C . ARG B 1 15 ? 11.258 -1.221 11.07 1 97.38 15 ARG B C 1
ATOM 790 O O . ARG B 1 15 ? 11.945 -0.244 10.773 1 97.38 15 ARG B O 1
ATOM 797 N N . PRO B 1 16 ? 10.531 -1.397 12.203 1 95.19 16 PRO B N 1
ATOM 798 C CA . PRO B 1 16 ? 10.812 -0.396 13.227 1 95.19 16 PRO B CA 1
ATOM 799 C C . PRO B 1 16 ? 12.312 -0.258 13.516 1 95.19 16 PRO B C 1
ATOM 801 O O . PRO B 1 16 ? 13.016 -1.264 13.617 1 95.19 16 PRO B O 1
ATOM 804 N N . GLY B 1 17 ? 12.773 0.935 13.609 1 95.94 17 GLY B N 1
ATOM 805 C CA . GLY B 1 17 ? 14.18 1.168 13.898 1 95.94 17 GLY B CA 1
ATOM 806 C C . GLY B 1 17 ? 15.023 1.373 12.656 1 95.94 17 GLY B C 1
ATOM 807 O O . GLY B 1 17 ? 16.172 1.823 12.75 1 95.94 17 GLY B O 1
ATOM 808 N N . ILE B 1 18 ? 14.562 0.9 11.547 1 97.75 18 ILE B N 1
ATOM 809 C CA . ILE B 1 18 ? 15.25 1.116 10.273 1 97.75 18 ILE B CA 1
ATOM 810 C C . ILE B 1 18 ? 14.938 2.516 9.75 1 97.75 18 ILE B C 1
ATOM 812 O O . ILE B 1 18 ? 13.781 2.949 9.773 1 97.75 18 ILE B O 1
ATOM 816 N N . ALA B 1 19 ? 15.945 3.232 9.32 1 97.06 19 ALA B N 1
ATOM 817 C CA . ALA B 1 19 ? 15.773 4.605 8.844 1 97.06 19 ALA B CA 1
ATOM 818 C C . ALA B 1 19 ? 14.828 4.656 7.645 1 97.06 19 ALA B C 1
ATOM 820 O O . ALA B 1 19 ? 14.867 3.781 6.773 1 97.06 19 ALA B O 1
ATOM 821 N N . ASP B 1 20 ? 14 5.711 7.539 1 98.31 20 ASP B N 1
ATOM 822 C CA . ASP B 1 20 ? 13.039 5.969 6.473 1 98.31 20 ASP B CA 1
ATOM 823 C C . ASP B 1 20 ? 13.234 7.363 5.883 1 98.31 20 ASP B C 1
ATOM 825 O O . ASP B 1 20 ? 12.375 8.234 6.031 1 98.31 20 ASP B O 1
ATOM 829 N N . PRO B 1 21 ? 14.305 7.512 5.141 1 98.62 21 PRO B N 1
ATOM 830 C CA . PRO B 1 21 ? 14.633 8.836 4.598 1 98.62 21 PRO B CA 1
ATOM 831 C C . PRO B 1 21 ? 13.547 9.383 3.686 1 98.62 21 PRO B C 1
ATOM 833 O O . PRO B 1 21 ? 13.258 10.586 3.717 1 98.62 21 PRO B O 1
ATOM 836 N N . GLU B 1 22 ? 12.945 8.562 2.941 1 98.44 22 GLU B N 1
ATOM 837 C CA . GLU B 1 22 ? 11.875 9.016 2.061 1 98.44 22 GLU B CA 1
ATOM 838 C C . GLU B 1 22 ? 10.68 9.531 2.859 1 98.44 22 GLU B C 1
ATOM 840 O O . GLU B 1 22 ? 10.164 10.617 2.586 1 98.44 22 GLU B O 1
ATOM 845 N N . GLY B 1 23 ? 10.25 8.734 3.855 1 98.69 23 GLY B N 1
ATOM 846 C CA . GLY B 1 23 ? 9.156 9.18 4.711 1 98.69 23 GLY B CA 1
ATOM 847 C C . GLY B 1 23 ? 9.438 10.516 5.383 1 98.69 23 GLY B C 1
ATOM 848 O O . GLY B 1 23 ? 8.562 11.383 5.441 1 98.69 23 GLY B O 1
ATOM 849 N N . ARG B 1 24 ? 10.648 10.672 5.797 1 98.31 24 ARG B N 1
ATOM 850 C CA . ARG B 1 24 ? 11.031 11.914 6.461 1 98.31 24 ARG B CA 1
ATOM 851 C C . ARG B 1 24 ? 11 13.086 5.484 1 98.31 24 ARG B C 1
ATOM 853 O O . ARG B 1 24 ? 10.523 14.172 5.824 1 98.31 24 ARG B O 1
ATOM 860 N N . ALA B 1 25 ? 11.508 12.867 4.359 1 98.56 25 ALA B N 1
ATOM 861 C CA . ALA B 1 25 ? 11.516 13.922 3.346 1 98.56 25 ALA B CA 1
ATOM 862 C C . ALA B 1 25 ? 10.102 14.359 3.002 1 98.56 25 ALA B C 1
ATOM 864 O O . ALA B 1 25 ? 9.836 15.555 2.846 1 98.56 25 ALA B O 1
ATOM 865 N N . ILE B 1 26 ? 9.242 13.375 2.861 1 98.69 26 ILE B N 1
ATOM 866 C CA . ILE B 1 26 ? 7.855 13.672 2.527 1 98.69 26 ILE B CA 1
ATOM 867 C C . ILE B 1 26 ? 7.199 14.43 3.678 1 98.69 26 ILE B C 1
ATOM 869 O O . ILE B 1 26 ? 6.457 15.391 3.453 1 98.69 26 ILE B O 1
ATOM 873 N N . THR B 1 27 ? 7.453 14.031 4.93 1 98.62 27 THR B N 1
ATOM 874 C CA . THR B 1 27 ? 6.945 14.727 6.105 1 98.62 27 THR B CA 1
ATOM 875 C C . THR B 1 27 ? 7.387 16.188 6.105 1 98.62 27 THR B C 1
ATOM 877 O O . THR B 1 27 ? 6.57 17.078 6.309 1 98.62 27 THR B O 1
ATOM 880 N N . ASP B 1 28 ? 8.648 16.406 5.805 1 98.31 28 ASP B N 1
ATOM 881 C CA . ASP B 1 28 ? 9.203 17.75 5.777 1 98.31 28 ASP B CA 1
ATOM 882 C C . ASP B 1 28 ? 8.578 18.578 4.66 1 98.31 28 ASP B C 1
ATOM 884 O O . ASP B 1 28 ? 8.273 19.766 4.852 1 98.31 28 ASP B O 1
ATOM 888 N N . ALA B 1 29 ? 8.398 17.969 3.568 1 98.25 29 ALA B N 1
ATOM 889 C CA . ALA B 1 29 ? 7.789 18.672 2.436 1 98.25 29 ALA B CA 1
ATOM 890 C C . ALA B 1 29 ? 6.355 19.078 2.752 1 98.25 29 ALA B C 1
ATOM 892 O O . ALA B 1 29 ? 5.938 20.188 2.432 1 98.25 29 ALA B O 1
ATOM 893 N N . ALA B 1 30 ? 5.621 18.172 3.363 1 98.38 30 ALA B N 1
ATOM 894 C CA . ALA B 1 30 ? 4.246 18.469 3.752 1 98.38 30 ALA B CA 1
ATOM 895 C C . ALA B 1 30 ? 4.195 19.688 4.684 1 98.38 30 ALA B C 1
ATOM 897 O O . ALA B 1 30 ? 3.33 20.547 4.539 1 98.38 30 ALA B O 1
ATOM 898 N N . ARG B 1 31 ? 5.113 19.703 5.559 1 97.25 31 ARG B N 1
ATOM 899 C CA . ARG B 1 31 ? 5.203 20.828 6.492 1 97.25 31 ARG B CA 1
ATOM 900 C C . ARG B 1 31 ? 5.535 22.125 5.762 1 97.25 31 ARG B C 1
ATOM 902 O O . ARG B 1 31 ? 4.906 23.156 6.004 1 97.25 31 ARG B O 1
ATOM 909 N N . HIS B 1 32 ? 6.453 22.031 4.926 1 97.31 32 HIS B N 1
ATOM 910 C CA . HIS B 1 32 ? 6.902 23.219 4.188 1 97.31 32 HIS B CA 1
ATOM 911 C C . HIS B 1 32 ? 5.785 23.781 3.316 1 97.31 32 HIS B C 1
ATOM 913 O O . HIS B 1 32 ? 5.613 25 3.234 1 97.31 32 HIS B O 1
ATOM 919 N N . LEU B 1 33 ? 5.035 22.906 2.76 1 97.31 33 LEU B N 1
ATOM 920 C CA . LEU B 1 33 ? 3.963 23.297 1.856 1 97.31 33 LEU B CA 1
ATOM 921 C C . LEU B 1 33 ? 2.682 23.594 2.631 1 97.31 33 LEU B C 1
ATOM 923 O O . LEU B 1 33 ? 1.668 23.969 2.041 1 97.31 33 LEU B O 1
ATOM 927 N N . GLU B 1 34 ? 2.736 23.281 3.881 1 96.62 34 GLU B N 1
ATOM 928 C CA . GLU B 1 34 ? 1.608 23.516 4.777 1 96.62 34 GLU B CA 1
ATOM 929 C C . GLU B 1 34 ? 0.424 22.625 4.418 1 96.62 34 GLU B C 1
ATOM 931 O O . GLU B 1 34 ? -0.725 23.062 4.441 1 96.62 34 GLU B O 1
ATOM 936 N N . LEU B 1 35 ? 0.822 21.453 3.93 1 95.88 35 LEU B N 1
ATOM 937 C CA . LEU B 1 35 ? -0.176 20.406 3.691 1 95.88 35 LEU B CA 1
ATOM 938 C C . LEU B 1 35 ? -0.286 19.484 4.891 1 95.88 35 LEU B C 1
ATOM 940 O O . LEU B 1 35 ? 0.67 18.781 5.227 1 95.88 35 LEU B O 1
ATOM 944 N N . ALA B 1 36 ? -1.472 19.469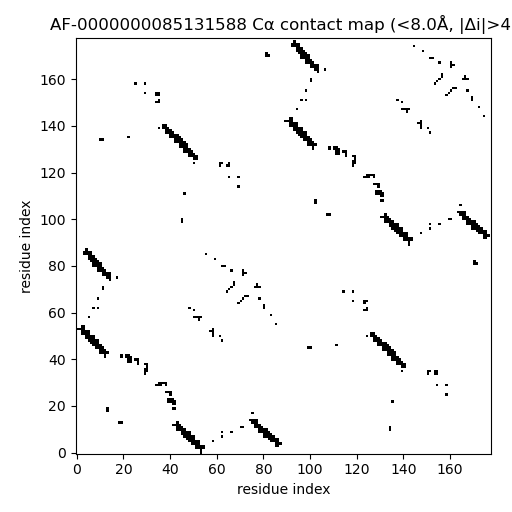 5.641 1 93.12 36 ALA B N 1
ATOM 945 C CA . ALA B 1 36 ? -1.658 18.609 6.809 1 93.12 36 ALA B CA 1
ATOM 946 C C . ALA B 1 36 ? -0.542 18.812 7.828 1 93.12 36 ALA B C 1
ATOM 948 O O . ALA B 1 36 ? 0.276 17.922 8.055 1 93.12 36 ALA B O 1
ATOM 949 N N . PRO B 1 37 ? -0.669 19.953 8.445 1 88.12 37 PRO B N 1
ATOM 950 C CA . PRO B 1 37 ? 0.396 20.234 9.414 1 88.12 37 PRO B CA 1
ATOM 951 C C . PRO B 1 37 ? 0.494 19.172 10.508 1 88.12 37 PRO B C 1
ATOM 953 O O . PRO B 1 37 ? -0.529 18.719 11.031 1 88.12 37 PRO B O 1
ATOM 956 N N . GLY B 1 38 ? 1.522 18.531 10.688 1 93.25 38 GLY B N 1
ATOM 957 C CA . GLY B 1 38 ? 1.736 17.562 11.75 1 93.25 38 GLY B CA 1
ATOM 958 C C . GLY B 1 38 ? 1.769 16.141 11.258 1 93.25 38 GLY B C 1
ATOM 959 O O . GLY B 1 38 ? 1.845 15.203 12.055 1 93.25 38 GLY B O 1
ATOM 960 N N . VAL B 1 39 ? 1.533 15.992 9.984 1 98.06 39 VAL B N 1
ATOM 961 C CA . VAL B 1 39 ? 1.535 14.633 9.445 1 98.06 39 VAL B CA 1
ATOM 962 C C . VAL B 1 39 ? 2.895 13.984 9.688 1 98.06 39 VAL B C 1
ATOM 964 O O . VAL B 1 39 ? 3.93 14.648 9.633 1 98.06 39 VAL B O 1
ATOM 967 N N . ASN B 1 40 ? 2.924 12.773 10.016 1 98.19 40 ASN B N 1
ATOM 968 C CA . ASN B 1 40 ? 4.082 11.891 9.93 1 98.19 40 ASN B CA 1
ATOM 969 C C . ASN B 1 40 ? 3.887 10.82 8.859 1 98.19 40 ASN B C 1
ATOM 971 O O . ASN B 1 40 ? 2.877 10.117 8.852 1 98.19 40 ASN B O 1
ATOM 975 N N . VAL B 1 41 ? 4.859 10.727 7.945 1 98.75 41 VAL B N 1
ATOM 976 C CA . VAL B 1 41 ? 4.715 9.828 6.801 1 98.75 41 VAL B CA 1
ATOM 977 C C . VAL B 1 41 ? 5.758 8.719 6.879 1 98.75 41 VAL B C 1
ATOM 979 O O . VAL B 1 41 ? 6.934 8.984 7.148 1 98.75 41 VAL B O 1
ATOM 982 N N . SER B 1 42 ? 5.309 7.547 6.723 1 98.62 42 SER B N 1
ATOM 983 C CA . SER B 1 42 ? 6.184 6.418 6.418 1 98.62 42 SER B CA 1
ATOM 984 C C . SER B 1 42 ? 6.027 5.969 4.969 1 98.62 42 SER B C 1
ATOM 986 O O . SER B 1 42 ? 4.906 5.863 4.465 1 98.62 42 SER B O 1
ATOM 988 N N . ALA B 1 43 ? 7.07 5.773 4.363 1 98.81 43 ALA B N 1
ATOM 989 C CA . ALA B 1 43 ? 7.047 5.406 2.951 1 98.81 43 ALA B CA 1
ATOM 990 C C . ALA B 1 43 ? 7.414 3.938 2.76 1 98.81 43 ALA B C 1
ATOM 992 O O . ALA B 1 43 ? 8.352 3.438 3.391 1 98.81 43 ALA B O 1
ATOM 993 N N . GLY B 1 44 ? 6.695 3.215 1.955 1 98.75 44 GLY B N 1
ATOM 994 C CA . GLY B 1 44 ? 6.934 1.825 1.598 1 98.75 44 GLY B CA 1
ATOM 995 C C . GLY B 1 44 ? 6.488 1.487 0.188 1 98.75 44 GLY B C 1
ATOM 996 O O . GLY B 1 44 ? 6.477 2.352 -0.69 1 98.75 44 GLY B O 1
ATOM 997 N N . ARG B 1 45 ? 6.285 0.242 -0.008 1 98.81 45 ARG B N 1
ATOM 998 C CA . ARG B 1 45 ? 5.84 -0.272 -1.3 1 98.81 45 ARG B CA 1
ATOM 999 C C . ARG B 1 45 ? 4.488 -0.97 -1.176 1 98.81 45 ARG B C 1
ATOM 1001 O O . ARG B 1 45 ? 4.16 -1.51 -0.118 1 98.81 45 ARG B O 1
ATOM 1008 N N . ALA B 1 46 ? 3.83 -0.917 -2.266 1 98.94 46 ALA B N 1
ATOM 1009 C CA . ALA B 1 46 ? 2.576 -1.654 -2.385 1 98.94 46 ALA B CA 1
ATOM 1010 C C . ALA B 1 46 ? 2.584 -2.557 -3.615 1 98.94 46 ALA B C 1
ATOM 1012 O O . ALA B 1 46 ? 2.998 -2.135 -4.699 1 98.94 46 ALA B O 1
ATOM 1013 N N . PHE B 1 47 ? 2.158 -3.703 -3.418 1 98.94 47 PHE B N 1
ATOM 1014 C CA . PHE B 1 47 ? 2.033 -4.66 -4.512 1 98.94 47 PHE B CA 1
ATOM 1015 C C . PHE B 1 47 ? 0.618 -5.223 -4.578 1 98.94 47 PHE B C 1
ATOM 1017 O O . PHE B 1 47 ? 0.146 -5.848 -3.627 1 98.94 47 PHE B O 1
ATOM 1024 N N . ARG B 1 48 ? 0.002 -4.965 -5.617 1 98.81 48 ARG B N 1
ATOM 1025 C CA . ARG B 1 48 ? -1.28 -5.602 -5.906 1 98.81 48 ARG B CA 1
ATOM 1026 C C . ARG B 1 48 ? -1.084 -6.926 -6.633 1 98.81 48 ARG B C 1
ATOM 1028 O O . ARG B 1 48 ? -0.494 -6.965 -7.715 1 98.81 48 ARG B O 1
ATOM 1035 N N . LEU B 1 49 ? -1.578 -7.965 -6.047 1 98.81 49 LEU B N 1
ATOM 1036 C CA . LEU B 1 49 ? -1.428 -9.312 -6.582 1 98.81 49 LEU B CA 1
ATOM 1037 C C . LEU B 1 49 ? -2.762 -9.844 -7.094 1 98.81 49 LEU B C 1
ATOM 1039 O O . LEU B 1 49 ? -3.746 -9.883 -6.355 1 98.81 49 LEU B O 1
ATOM 1043 N N . GLU B 1 50 ? -2.826 -10.188 -8.289 1 98.5 50 GLU B N 1
ATOM 1044 C CA . GLU B 1 50 ? -3.914 -11.016 -8.805 1 98.5 50 GLU B CA 1
ATOM 1045 C C . GLU B 1 50 ? -3.539 -12.492 -8.789 1 98.5 50 GLU B C 1
ATOM 1047 O O . GLU B 1 50 ? -2.59 -12.906 -9.461 1 98.5 50 GLU B O 1
ATOM 1052 N N . LEU B 1 51 ? -4.301 -13.219 -8.086 1 98 51 LEU B N 1
ATOM 1053 C CA . LEU B 1 51 ? -3.975 -14.617 -7.816 1 98 51 LEU B CA 1
ATOM 1054 C C . LEU B 1 51 ? -5.121 -15.531 -8.234 1 98 51 LEU B C 1
ATOM 1056 O O . LEU B 1 51 ? -6.289 -15.156 -8.125 1 98 51 LEU B O 1
ATOM 1060 N N . ARG B 1 52 ? -4.777 -16.766 -8.648 1 96.69 52 ARG B N 1
ATOM 1061 C CA . ARG B 1 52 ? -5.738 -17.859 -8.758 1 96.69 52 ARG B CA 1
ATOM 1062 C C . ARG B 1 52 ? -5.672 -18.766 -7.535 1 96.69 52 ARG B C 1
ATOM 1064 O O . ARG B 1 52 ? -4.629 -19.359 -7.25 1 96.69 52 ARG B O 1
ATOM 1071 N N . ALA B 1 53 ? -6.789 -18.828 -6.762 1 96.94 53 ALA B N 1
ATOM 1072 C CA . ALA B 1 53 ? -6.789 -19.594 -5.52 1 96.94 53 ALA B CA 1
ATOM 1073 C C . ALA B 1 53 ? -8.141 -20.266 -5.297 1 96.94 53 ALA B C 1
ATOM 1075 O O . ALA B 1 53 ? -9.18 -19.75 -5.719 1 96.94 53 ALA B O 1
ATOM 1076 N N . VAL B 1 54 ? -8.133 -21.328 -4.633 1 96 54 VAL B N 1
ATOM 1077 C CA . VAL B 1 54 ? -9.336 -22.141 -4.477 1 96 54 VAL B CA 1
ATOM 1078 C C . VAL B 1 54 ? -10.172 -21.609 -3.316 1 96 54 VAL B C 1
ATOM 1080 O O . VAL B 1 54 ? -11.367 -21.891 -3.225 1 96 54 VAL B O 1
ATOM 1083 N N . ASP B 1 55 ? -9.516 -20.969 -2.389 1 96.31 55 ASP B N 1
ATOM 1084 C CA . ASP B 1 55 ? -10.203 -20.328 -1.269 1 96.31 55 ASP B CA 1
ATOM 1085 C C . ASP B 1 55 ? -9.336 -19.234 -0.641 1 96.31 55 ASP B C 1
ATOM 1087 O O . ASP B 1 55 ? -8.242 -18.938 -1.135 1 96.31 55 ASP B O 1
ATOM 1091 N N . GLU B 1 56 ? -9.906 -18.578 0.367 1 97.06 56 GLU B N 1
ATOM 1092 C CA . GLU B 1 56 ? -9.211 -17.453 0.998 1 97.06 56 GLU B CA 1
ATOM 1093 C C . GLU B 1 56 ? -7.883 -17.906 1.6 1 97.06 56 GLU B C 1
ATOM 1095 O O . GLU B 1 56 ? -6.887 -17.188 1.51 1 97.06 56 GLU B O 1
ATOM 1100 N N . ARG B 1 57 ? -7.91 -19.109 2.26 1 97.81 57 ARG B N 1
ATOM 1101 C CA . ARG B 1 57 ? -6.688 -19.609 2.871 1 97.81 57 ARG B CA 1
ATOM 1102 C C . ARG B 1 57 ? -5.598 -19.828 1.822 1 97.81 57 ARG B C 1
ATOM 1104 O O . ARG B 1 57 ? -4.441 -19.469 2.039 1 97.81 57 ARG B O 1
ATOM 1111 N N . ASP B 1 58 ? -5.949 -20.375 0.749 1 97.5 58 ASP B N 1
ATOM 1112 C CA . ASP B 1 58 ? -5.023 -20.578 -0.36 1 97.5 58 ASP B CA 1
ATOM 1113 C C . ASP B 1 58 ? -4.492 -19.25 -0.893 1 97.5 58 ASP B C 1
ATOM 1115 O O . ASP B 1 58 ? -3.293 -19.125 -1.145 1 97.5 58 ASP B O 1
ATOM 1119 N N . ALA B 1 59 ? -5.352 -18.234 -1.091 1 97.94 59 ALA B N 1
ATOM 1120 C CA . ALA B 1 59 ? -4.945 -16.906 -1.548 1 97.94 59 ALA B CA 1
ATOM 1121 C C . ALA B 1 59 ? -3.969 -16.266 -0.569 1 97.94 59 ALA B C 1
ATOM 1123 O O . ALA B 1 59 ? -2.955 -15.695 -0.98 1 97.94 59 ALA B O 1
ATOM 1124 N N . LEU B 1 60 ? -4.273 -16.391 0.738 1 98.38 60 LEU B N 1
ATOM 1125 C CA . LEU B 1 60 ? -3.418 -15.852 1.788 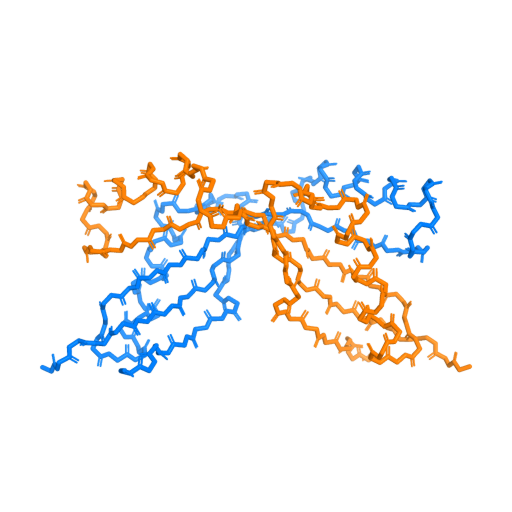1 98.38 60 LEU B CA 1
ATOM 1126 C C . LEU B 1 60 ? -2.039 -16.5 1.757 1 98.38 60 LEU B C 1
ATOM 1128 O O . LEU B 1 60 ? -1.021 -15.82 1.887 1 98.38 60 LEU B O 1
ATOM 1132 N N . ASP B 1 61 ? -1.991 -17.781 1.589 1 98.25 61 ASP B N 1
ATOM 1133 C CA . ASP B 1 61 ? -0.732 -18.516 1.564 1 98.25 61 ASP B CA 1
ATOM 1134 C C . ASP B 1 61 ? 0.136 -18.078 0.385 1 98.25 61 ASP B C 1
ATOM 1136 O O . ASP B 1 61 ? 1.338 -17.859 0.542 1 98.25 61 ASP B O 1
ATOM 1140 N N . GLN B 1 62 ? -0.482 -18 -0.746 1 98.31 62 GLN B N 1
ATOM 1141 C CA . GLN B 1 62 ? 0.252 -17.562 -1.932 1 98.31 62 GLN B CA 1
ATOM 1142 C C . GLN B 1 62 ? 0.812 -16.156 -1.755 1 98.31 62 GLN B C 1
ATOM 1144 O O . GLN B 1 62 ? 1.979 -15.906 -2.061 1 98.31 62 GLN B O 1
ATOM 1149 N N . ALA B 1 63 ? -0.025 -15.258 -1.291 1 98.75 63 ALA B N 1
ATOM 1150 C CA . ALA B 1 63 ? 0.417 -13.883 -1.067 1 98.75 63 ALA B CA 1
ATOM 1151 C C . ALA B 1 63 ? 1.556 -13.828 -0.053 1 98.75 63 ALA B C 1
ATOM 1153 O O . ALA B 1 63 ? 2.52 -13.078 -0.231 1 98.75 63 ALA B O 1
ATOM 1154 N N . SER B 1 64 ? 1.461 -14.617 1.006 1 98.62 64 SER B N 1
ATOM 1155 C CA . SER B 1 64 ? 2.475 -14.641 2.057 1 98.62 64 SER B CA 1
ATOM 1156 C C . SER B 1 64 ? 3.807 -15.164 1.528 1 98.62 64 SER B C 1
ATOM 1158 O O . SER B 1 64 ? 4.863 -14.617 1.842 1 98.62 64 SER B O 1
ATOM 1160 N N . VAL B 1 65 ? 3.723 -16.188 0.754 1 98.19 65 VAL B N 1
ATOM 1161 C CA . VAL B 1 65 ? 4.938 -16.766 0.193 1 98.19 65 VAL B CA 1
ATOM 1162 C C . VAL B 1 65 ? 5.641 -15.742 -0.693 1 98.19 65 VAL B C 1
ATOM 1164 O O . VAL B 1 65 ? 6.859 -15.586 -0.619 1 98.19 65 VAL B O 1
ATOM 1167 N N . LEU B 1 66 ? 4.855 -15.055 -1.492 1 98.69 66 LEU B N 1
ATOM 1168 C CA . LEU B 1 66 ? 5.426 -14.023 -2.355 1 98.69 66 LEU B CA 1
ATOM 1169 C C . LEU B 1 66 ? 6.051 -12.906 -1.527 1 98.69 66 LEU B C 1
ATOM 1171 O O . LEU B 1 66 ? 7.164 -12.461 -1.817 1 98.69 66 LEU B O 1
ATOM 1175 N N . ALA B 1 67 ? 5.348 -12.492 -0.488 1 98.75 67 ALA B N 1
ATOM 1176 C CA . ALA B 1 67 ? 5.848 -11.422 0.373 1 98.75 67 ALA B CA 1
ATOM 1177 C C . ALA B 1 67 ? 7.172 -11.812 1.022 1 98.75 67 ALA B C 1
ATOM 1179 O O . ALA B 1 67 ? 8.133 -11.039 1.003 1 98.75 67 ALA B O 1
ATOM 1180 N N . GLU B 1 68 ? 7.223 -13.016 1.475 1 98 68 GLU B N 1
ATOM 1181 C CA . GLU B 1 68 ? 8.367 -13.484 2.254 1 98 68 GLU B CA 1
ATOM 1182 C C . GLU B 1 68 ? 9.562 -13.773 1.354 1 98 68 GLU B C 1
ATOM 1184 O O . GLU B 1 68 ? 10.703 -13.492 1.72 1 98 68 GLU B O 1
ATOM 1189 N N . ARG B 1 69 ? 9.273 -14.227 0.191 1 97.81 69 ARG B N 1
ATOM 1190 C CA . ARG B 1 69 ? 10.367 -14.789 -0.596 1 97.81 69 ARG B CA 1
ATOM 1191 C C . ARG B 1 69 ? 10.812 -13.82 -1.688 1 97.81 69 ARG B C 1
ATOM 1193 O O . ARG B 1 69 ? 11.914 -13.945 -2.229 1 97.81 69 ARG B O 1
ATOM 1200 N N . LEU B 1 70 ? 9.992 -12.945 -2.02 1 98.5 70 LEU B N 1
ATOM 1201 C CA . LEU B 1 70 ? 10.297 -12.164 -3.217 1 98.5 70 LEU B CA 1
ATOM 1202 C C . LEU B 1 70 ? 10.133 -10.672 -2.951 1 98.5 70 LEU B C 1
ATOM 1204 O O . LEU B 1 70 ? 10.93 -9.859 -3.432 1 98.5 70 LEU B O 1
ATOM 1208 N N . LEU B 1 71 ? 9.18 -10.25 -2.176 1 98.81 71 LEU B N 1
ATOM 1209 C CA . LEU B 1 71 ? 8.773 -8.852 -2.168 1 98.81 71 LEU B CA 1
ATOM 1210 C C . LEU B 1 71 ? 9.469 -8.086 -1.044 1 98.81 71 LEU B C 1
ATOM 1212 O O . LEU B 1 71 ? 9.758 -6.898 -1.18 1 98.81 71 LEU B O 1
ATOM 1216 N N . ALA B 1 72 ? 9.68 -8.734 0.077 1 98.75 72 ALA B N 1
ATOM 1217 C CA . ALA B 1 72 ? 10.164 -8.023 1.255 1 98.75 72 ALA B CA 1
ATOM 1218 C C . ALA B 1 72 ? 11.562 -8.508 1.646 1 98.75 72 ALA B C 1
ATOM 1220 O O . ALA B 1 72 ? 11.852 -9.703 1.57 1 98.75 72 ALA B O 1
ATOM 1221 N N . ASN B 1 73 ? 12.367 -7.586 2.049 1 98.12 73 ASN B N 1
ATOM 1222 C CA . ASN B 1 73 ? 13.625 -7.922 2.709 1 98.12 73 ASN B CA 1
ATOM 1223 C C . ASN B 1 73 ? 13.422 -8.195 4.195 1 98.12 73 ASN B C 1
ATOM 1225 O O . ASN B 1 73 ? 13.18 -7.273 4.977 1 98.12 73 ASN B O 1
ATOM 1229 N N . PRO B 1 74 ? 13.57 -9.422 4.531 1 97 74 PRO B N 1
ATOM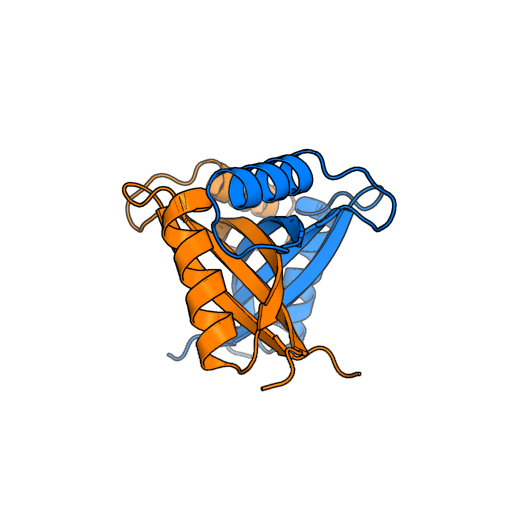 1230 C CA . PRO B 1 74 ? 13.203 -9.805 5.898 1 97 74 PRO B CA 1
ATOM 1231 C C . PRO B 1 74 ? 14.07 -9.125 6.957 1 97 74 PRO B C 1
ATOM 1233 O O . PRO B 1 74 ? 13.703 -9.102 8.133 1 97 74 PRO B O 1
ATOM 1236 N N . VAL B 1 75 ? 15.172 -8.641 6.609 1 97.31 75 VAL B N 1
ATOM 1237 C CA . VAL B 1 75 ? 16.094 -8.07 7.59 1 97.31 75 VAL B CA 1
ATOM 1238 C C . VAL B 1 75 ? 15.711 -6.625 7.887 1 97.31 75 VAL B C 1
ATOM 1240 O O . VAL B 1 75 ? 15.75 -6.188 9.039 1 97.31 75 VAL B O 1
ATOM 1243 N N . ILE B 1 76 ? 15.297 -5.91 6.918 1 98 76 ILE B N 1
ATOM 1244 C CA . ILE B 1 76 ? 15.133 -4.48 7.141 1 98 76 ILE B CA 1
ATOM 1245 C C . ILE B 1 76 ? 13.695 -4.07 6.84 1 98 76 ILE B C 1
ATOM 1247 O O . ILE B 1 76 ? 13.32 -2.912 7.027 1 98 76 ILE B O 1
ATOM 1251 N N . GLN B 1 77 ? 12.883 -5.051 6.379 1 98.56 77 GLN B N 1
ATOM 1252 C CA . GLN B 1 77 ? 11.516 -4.699 6.016 1 98.56 77 GLN B CA 1
ATOM 1253 C C . GLN B 1 77 ? 10.508 -5.633 6.684 1 98.56 77 GLN B C 1
ATOM 1255 O O . GLN B 1 77 ? 10.836 -6.777 7 1 98.56 77 GLN B O 1
ATOM 1260 N N . THR B 1 78 ? 9.375 -5.105 6.93 1 98.31 78 THR B N 1
ATOM 1261 C CA . THR B 1 78 ? 8.188 -5.863 7.312 1 98.31 78 THR B CA 1
ATOM 1262 C C . THR B 1 78 ? 7.125 -5.797 6.215 1 98.31 78 THR B C 1
ATOM 1264 O O . THR B 1 78 ? 7.258 -5.027 5.262 1 98.31 78 THR B O 1
ATOM 1267 N N . TRP B 1 79 ? 6.125 -6.688 6.289 1 98.81 79 TRP B N 1
ATOM 1268 C CA . TRP B 1 79 ? 5.051 -6.691 5.301 1 98.81 79 TRP B CA 1
ATOM 1269 C C . TRP B 1 79 ? 3.734 -7.133 5.93 1 98.81 79 TRP B C 1
ATOM 1271 O O . TRP B 1 79 ? 3.727 -7.75 6.996 1 98.81 79 TRP B O 1
ATOM 1281 N N . ARG B 1 80 ? 2.695 -6.75 5.316 1 98.56 80 ARG B N 1
ATOM 1282 C CA . ARG B 1 80 ? 1.366 -7.234 5.672 1 98.56 80 ARG B CA 1
ATOM 1283 C C . ARG B 1 80 ? 0.447 -7.254 4.453 1 98.56 80 ARG B C 1
ATOM 1285 O O . ARG B 1 80 ? 0.7 -6.562 3.467 1 98.56 80 ARG B O 1
ATOM 1292 N N . ILE B 1 81 ? -0.531 -8.055 4.539 1 98.88 81 ILE B N 1
ATOM 1293 C CA . ILE B 1 81 ? -1.611 -8.031 3.561 1 98.88 81 ILE B CA 1
ATOM 1294 C C . ILE B 1 81 ? -2.695 -7.055 4.016 1 98.88 81 ILE B C 1
ATOM 1296 O O . ILE B 1 81 ? -3.463 -7.355 4.934 1 98.88 81 ILE B O 1
ATOM 1300 N N . ALA B 1 82 ? -2.736 -5.984 3.34 1 98.75 82 ALA B N 1
ATOM 1301 C CA . ALA B 1 82 ? -3.637 -4.91 3.748 1 98.75 82 ALA B CA 1
ATOM 1302 C C . ALA B 1 82 ? -5.066 -5.184 3.287 1 98.75 82 ALA B C 1
ATOM 1304 O O . ALA B 1 82 ? -6.027 -4.746 3.924 1 98.75 82 ALA B O 1
ATOM 1305 N N . GLU B 1 83 ? -5.23 -5.758 2.166 1 98.44 83 GLU B N 1
ATOM 1306 C CA . GLU B 1 83 ? -6.512 -6.129 1.581 1 98.44 83 GLU B CA 1
ATOM 1307 C C . GLU B 1 83 ? -6.453 -7.52 0.954 1 98.44 83 GLU B C 1
ATOM 1309 O O . GLU B 1 83 ? -5.41 -7.934 0.447 1 98.44 83 GLU B O 1
ATOM 1314 N N . LEU B 1 84 ? -7.527 -8.188 1.002 1 98.38 84 LEU B N 1
ATOM 1315 C CA . LEU B 1 84 ? -7.73 -9.453 0.303 1 98.38 84 LEU B CA 1
ATOM 1316 C C . LEU B 1 84 ? -9.203 -9.641 -0.056 1 98.38 84 LEU B C 1
ATOM 1318 O O . LEU B 1 84 ? -10.07 -9.609 0.82 1 98.38 84 LEU B O 1
ATOM 1322 N N . GLU B 1 85 ? -9.398 -9.82 -1.33 1 97.69 85 GLU B N 1
ATOM 1323 C CA . GLU B 1 85 ? -10.781 -9.984 -1.763 1 97.69 85 GLU B CA 1
ATOM 1324 C C . GLU B 1 85 ? -10.875 -10.93 -2.959 1 97.69 85 GLU B C 1
ATOM 1326 O O . GLU B 1 85 ? -9.93 -11.055 -3.734 1 97.69 85 GLU B O 1
ATOM 1331 N N . VAL B 1 86 ? -11.977 -11.633 -3.068 1 96.5 86 VAL B N 1
ATOM 1332 C CA . VAL B 1 86 ? -12.25 -12.445 -4.254 1 96.5 86 VAL B CA 1
ATOM 1333 C C . VAL B 1 86 ? -12.914 -11.578 -5.324 1 96.5 86 VAL B C 1
ATOM 1335 O O . VAL B 1 86 ? -13.797 -10.773 -5.02 1 96.5 86 VAL B O 1
ATOM 1338 N N . VAL B 1 87 ? -12.422 -11.617 -6.445 1 89.06 87 VAL B N 1
ATOM 1339 C CA . VAL B 1 87 ? -12.984 -10.805 -7.523 1 89.06 87 VAL B CA 1
ATOM 1340 C C . VAL B 1 87 ? -14.188 -11.516 -8.125 1 89.06 87 VAL B C 1
ATOM 1342 O O . VAL B 1 87 ? -14.141 -12.711 -8.406 1 89.06 87 VAL B O 1
ATOM 1345 N N . ALA B 1 88 ? -15.305 -10.922 -7.863 1 72.56 88 ALA B N 1
ATOM 1346 C CA . ALA B 1 88 ? -16.562 -11.484 -8.328 1 72.56 88 ALA B CA 1
ATOM 1347 C C . ALA B 1 88 ? -16.469 -11.922 -9.789 1 72.56 88 ALA B C 1
ATOM 1349 O O . ALA B 1 88 ? -15.766 -11.297 -10.586 1 72.56 88 ALA B O 1
ATOM 1350 N N . PRO B 1 89 ? -17.172 -13.172 -10.102 1 64.19 89 PRO B N 1
ATOM 1351 C CA . PRO B 1 89 ? -17.281 -13.602 -11.5 1 64.19 89 PRO B CA 1
ATOM 1352 C C . PRO B 1 89 ? -17.891 -12.531 -12.398 1 64.19 89 PRO B C 1
ATOM 1354 O O . PRO B 1 89 ? -18.625 -11.664 -11.922 1 64.19 89 PRO B O 1
#

Solvent-accessible surface area (backbone atoms only — not comparable to full-atom values): 9558 Å² total; per-residue (Å²): 129,73,64,41,49,30,40,34,35,37,37,33,32,60,27,90,91,47,87,54,67,65,10,50,50,51,29,50,48,28,49,75,70,61,45,52,72,74,42,44,42,43,53,38,31,25,35,42,35,39,37,73,22,64,43,70,70,52,43,52,50,43,52,47,50,43,38,64,72,69,70,35,50,80,86,54,27,40,72,47,74,78,42,75,47,72,55,77,132,127,76,64,40,49,28,40,35,34,36,38,34,33,60,27,91,90,48,87,55,68,66,10,49,51,51,29,53,47,29,49,75,70,61,46,54,71,74,43,44,40,43,53,36,32,25,33,41,36,40,36,72,24,66,43,70,68,51,42,51,50,44,52,48,51,44,39,64,72,70,72,36,51,78,86,54,28,40,72,49,74,79,43,76,45,71,55,77,132

Nearest PDB structures (foldseek):
  2dgb-assembly1_D  TM=9.406E-01  e=2.154E-05  Thermus thermophilus
  1vq3-assembly1_C  TM=8.818E-01  e=1.011E-05  Thermotoga maritima MSB8
  2zw2-assembly1_B  TM=8.804E-01  e=3.145E-05  Sulfurisphaera tokodaii
  3d54-assembly1_J  TM=8.681E-01  e=4.891E-05  Thermotoga maritima
  1t4a-assembly1_A  TM=7.959E-01  e=5.910E-05  Bacillus subtilis

Secondary structure (DSSP, 8-state):
---EEEEEEEEEEEPTTS--HHHHHHHHHHHHTTSSTT-EEEEEEEEEEEEEESSHHHHHHHHHHHIIIII--TTTEEEEEEEEEE---/---EEEEEEEEEEEPTTS--HHHHHHHHHHHHTTSSTT-EEEEEEEEEEEEEESSHHHHHHHHHHHIIIII--TTTEEEEEEEEEE---

Sequence (178 aa):
MSAHTWVALVVVEPRPGIADPEGRAITDAARHLELAPGVNVSAGRAFRLELRAVDERDALDQASVLAERLLANPVIQTWRIAELEVVAPMSAHTWVALVVVEPRPGIADPEGRAITDAARHLELAPGVNVSAGRAFRLELRAVDERDALDQASVLAERLLANPVIQTWRIAELEVVAP